Protein AF-A0A356CUQ5-F1 (afdb_monomer_lite)

Radius of gyration: 12.47 Å; chains: 1; bounding box: 31×20×33 Å

pLDDT: mean 83.51, std 10.7, range [48.66, 92.94]

Sequence (55 aa):
DVLLSGNHARISAWRLQQSLALTKVRRPDLLAARLLTKEETRLLQEMDKQEQDSI

Secondary structure (DSSP, 8-state):
--TTS--HHHHHHHHHHHHHHHHHHH-HHHHHTSPPPHHHHHHHHHHHHHHHHT-

Foldseek 3Di:
DQVPPPPVVSVVLVVLLVVLVCCVVPPVVVVVVDDDDPSSVVSVVVVVVVVVVVD

Structure (mmCIF, N/CA/C/O backbone):
data_AF-A0A356CUQ5-F1
#
_entry.id   AF-A0A356CUQ5-F1
#
loop_
_atom_site.group_PDB
_atom_site.id
_atom_site.type_symbol
_atom_site.label_atom_id
_atom_site.label_alt_id
_atom_site.label_comp_id
_atom_site.label_asym_id
_atom_site.label_entity_id
_atom_site.label_seq_id
_atom_site.pdbx_PDB_ins_code
_atom_site.Cartn_x
_atom_site.Cartn_y
_atom_site.Cartn_z
_atom_site.occupancy
_atom_site.B_iso_or_equiv
_atom_site.auth_seq_id
_atom_site.auth_comp_id
_atom_site.auth_asym_id
_atom_site.auth_atom_id
_atom_site.pdbx_PDB_model_num
ATOM 1 N N . ASP A 1 1 ? 16.313 8.872 -5.559 1.00 59.16 1 ASP A N 1
ATOM 2 C CA . ASP A 1 1 ? 16.978 7.860 -6.413 1.00 59.16 1 ASP A CA 1
ATOM 3 C C . ASP A 1 1 ? 16.195 6.604 -6.811 1.00 59.16 1 ASP A C 1
ATOM 5 O O . ASP A 1 1 ? 16.766 5.757 -7.484 1.00 59.16 1 ASP A O 1
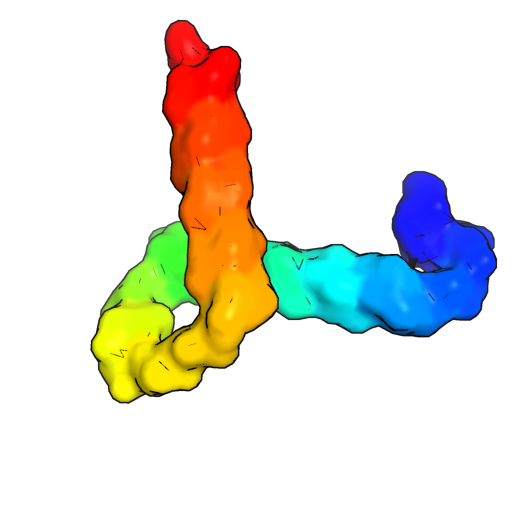ATOM 9 N N . VAL A 1 2 ? 14.883 6.469 -6.552 1.00 58.75 2 VAL A N 1
ATOM 10 C CA . VAL A 1 2 ? 14.098 5.355 -7.151 1.00 58.75 2 VAL A CA 1
ATOM 11 C C . VAL A 1 2 ? 13.629 5.695 -8.572 1.00 58.75 2 VAL A C 1
ATOM 13 O O . VAL A 1 2 ? 13.795 4.894 -9.489 1.00 58.75 2 VAL A O 1
ATOM 16 N N . LEU A 1 3 ? 13.121 6.915 -8.772 1.00 60.81 3 LEU A N 1
ATOM 17 C CA . LEU A 1 3 ? 12.561 7.381 -10.049 1.00 60.81 3 LEU A CA 1
ATOM 18 C C . LEU A 1 3 ? 13.616 7.681 -11.130 1.00 60.81 3 LEU A C 1
ATOM 20 O O . LEU A 1 3 ? 13.269 7.759 -12.302 1.00 60.81 3 LEU A O 1
ATOM 24 N N . LEU A 1 4 ? 14.889 7.821 -10.748 1.00 66.44 4 LEU A N 1
ATOM 25 C CA . LEU A 1 4 ? 15.992 8.189 -11.649 1.00 66.44 4 LEU A CA 1
ATOM 26 C C . LEU A 1 4 ? 16.772 6.973 -12.184 1.00 66.44 4 LEU A C 1
ATOM 28 O O . LEU A 1 4 ? 17.612 7.125 -13.061 1.00 66.44 4 LEU A O 1
ATOM 32 N N . SER A 1 5 ? 16.498 5.764 -11.677 1.00 64.94 5 SER A N 1
ATOM 33 C CA . SER A 1 5 ? 17.291 4.557 -11.975 1.00 64.94 5 SER A CA 1
ATOM 34 C C . SER A 1 5 ? 16.814 3.743 -13.189 1.00 64.94 5 SER A C 1
ATOM 36 O O . SER A 1 5 ? 17.443 2.748 -13.533 1.00 64.94 5 SER A O 1
ATOM 38 N N . GLY A 1 6 ? 15.679 4.099 -13.810 1.00 73.25 6 GLY A N 1
ATOM 39 C CA . GLY A 1 6 ? 15.089 3.344 -14.932 1.00 73.25 6 GLY A CA 1
ATOM 40 C C . GLY A 1 6 ? 14.601 1.927 -14.583 1.00 73.25 6 GLY A C 1
ATOM 41 O O . GLY A 1 6 ? 14.113 1.203 -15.446 1.00 73.25 6 GLY A O 1
ATOM 42 N N . ASN A 1 7 ? 14.693 1.508 -13.318 1.00 80.88 7 ASN A N 1
ATOM 43 C CA . ASN A 1 7 ? 14.283 0.176 -12.893 1.00 80.88 7 ASN A CA 1
ATOM 44 C C . ASN A 1 7 ? 12.762 0.125 -12.670 1.00 80.88 7 ASN A C 1
ATOM 46 O O . ASN A 1 7 ? 12.258 0.427 -11.584 1.00 80.88 7 ASN A O 1
ATOM 50 N N . HIS A 1 8 ? 12.031 -0.262 -13.717 1.00 82.25 8 HIS A N 1
ATOM 51 C CA . HIS A 1 8 ? 10.567 -0.312 -13.724 1.00 82.25 8 HIS A CA 1
ATOM 52 C C . HIS A 1 8 ? 9.970 -1.147 -12.583 1.00 82.25 8 HIS A C 1
ATOM 54 O O . HIS A 1 8 ? 8.949 -0.745 -12.032 1.00 82.25 8 HIS A O 1
ATOM 60 N N . ALA A 1 9 ? 10.620 -2.243 -12.174 1.00 84.81 9 ALA A N 1
ATOM 61 C CA . ALA A 1 9 ? 10.148 -3.086 -11.074 1.00 84.81 9 ALA A CA 1
ATOM 62 C C . ALA A 1 9 ? 10.220 -2.365 -9.716 1.00 84.81 9 ALA A C 1
ATOM 64 O O . ALA A 1 9 ? 9.315 -2.463 -8.889 1.00 84.81 9 ALA A O 1
ATOM 65 N N . ARG A 1 10 ? 11.274 -1.570 -9.487 1.00 84.12 10 ARG A N 1
ATOM 66 C CA . ARG A 1 10 ? 11.381 -0.752 -8.266 1.00 84.12 10 ARG A CA 1
ATOM 67 C C . ARG A 1 10 ? 10.373 0.392 -8.272 1.00 84.12 10 ARG A C 1
ATOM 69 O O . ARG A 1 10 ? 9.818 0.722 -7.228 1.00 84.12 10 ARG A O 1
ATOM 76 N N . ILE A 1 11 ? 10.108 0.972 -9.442 1.00 85.25 11 ILE A N 1
ATOM 77 C CA . ILE A 1 11 ? 9.106 2.031 -9.598 1.00 85.25 11 ILE A CA 1
ATOM 78 C C . ILE A 1 11 ? 7.694 1.478 -9.364 1.00 85.25 11 ILE A C 1
ATOM 80 O O . ILE A 1 11 ? 6.907 2.132 -8.684 1.00 85.25 11 ILE A O 1
ATOM 84 N N . SER A 1 12 ? 7.362 0.292 -9.885 1.00 86.81 12 SER A N 1
ATOM 85 C CA . SER A 1 12 ? 6.049 -0.325 -9.666 1.00 86.81 12 SER A CA 1
ATOM 86 C C . SER A 1 12 ? 5.830 -0.673 -8.197 1.00 86.81 12 SER A C 1
ATOM 88 O O . SER A 1 12 ? 4.785 -0.325 -7.653 1.00 86.81 12 SER A O 1
ATOM 90 N N . ALA A 1 13 ? 6.831 -1.263 -7.536 1.00 87.06 13 ALA A N 1
ATOM 91 C CA . ALA A 1 13 ? 6.774 -1.557 -6.106 1.00 87.06 13 ALA A CA 1
ATOM 92 C C . ALA A 1 13 ? 6.598 -0.278 -5.270 1.00 87.06 13 ALA A C 1
ATOM 94 O O . ALA A 1 13 ? 5.726 -0.210 -4.405 1.00 87.06 13 ALA A O 1
ATOM 95 N N . TRP A 1 14 ? 7.358 0.777 -5.583 1.00 87.31 14 TRP A N 1
ATOM 96 C CA . TRP A 1 14 ? 7.245 2.061 -4.892 1.00 87.31 14 TRP A CA 1
ATOM 97 C C . TRP A 1 14 ? 5.871 2.711 -5.096 1.00 87.31 14 TRP A C 1
ATOM 99 O O . TRP A 1 14 ? 5.257 3.175 -4.138 1.00 87.31 14 TRP A O 1
ATOM 109 N N . ARG A 1 15 ? 5.342 2.704 -6.326 1.00 89.00 15 ARG A N 1
ATOM 110 C CA . ARG A 1 15 ? 3.997 3.225 -6.618 1.00 89.00 1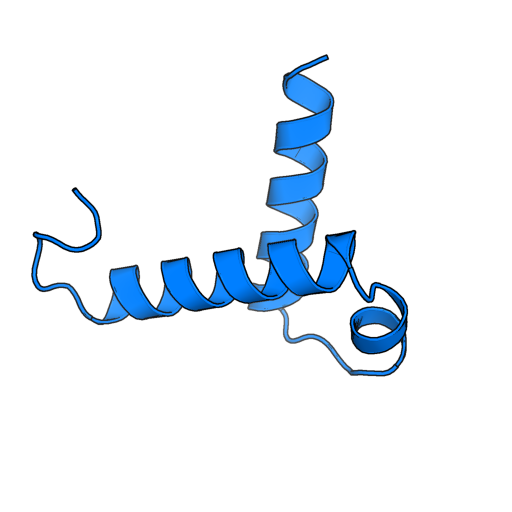5 ARG A CA 1
ATOM 111 C C . ARG A 1 15 ? 2.911 2.447 -5.880 1.00 89.00 15 ARG A C 1
ATOM 113 O O . ARG A 1 15 ? 1.990 3.068 -5.356 1.00 89.00 15 ARG A O 1
ATOM 120 N N . LEU A 1 16 ? 3.029 1.120 -5.816 1.00 90.81 16 LEU A N 1
ATOM 121 C CA . LEU A 1 16 ? 2.097 0.275 -5.072 1.00 90.81 16 LEU A CA 1
ATOM 122 C C . LEU A 1 16 ? 2.102 0.640 -3.585 1.00 90.81 16 LEU A C 1
ATOM 124 O O . LE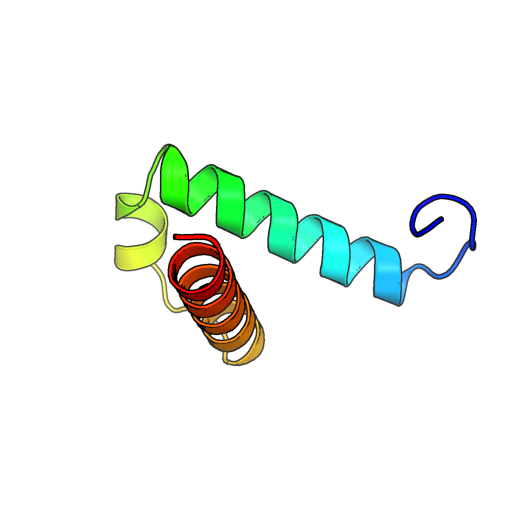U A 1 16 ? 1.047 0.911 -3.019 1.00 90.81 16 LEU A O 1
ATOM 128 N N . GLN A 1 17 ? 3.286 0.736 -2.979 1.00 90.12 17 GLN A N 1
ATOM 129 C CA . GLN A 1 17 ? 3.439 1.123 -1.578 1.00 90.12 17 GLN A CA 1
ATOM 130 C C . GLN A 1 17 ? 2.841 2.511 -1.293 1.00 90.12 17 GLN A C 1
ATOM 132 O O . GLN A 1 17 ? 2.101 2.676 -0.327 1.00 90.12 17 GLN A O 1
ATOM 137 N N . GLN A 1 18 ? 3.100 3.503 -2.152 1.00 91.50 18 GLN A N 1
ATOM 138 C CA . GLN A 1 18 ? 2.533 4.849 -2.003 1.00 91.50 18 GLN A CA 1
ATOM 139 C C . GLN A 1 18 ? 1.007 4.861 -2.141 1.00 91.50 18 GLN A C 1
ATOM 141 O O . GLN A 1 18 ? 0.321 5.532 -1.369 1.00 91.50 18 GLN A O 1
ATOM 146 N N . SER A 1 19 ? 0.462 4.098 -3.093 1.00 92.38 19 SER A N 1
ATOM 147 C CA . SER A 1 19 ? -0.986 3.966 -3.251 1.00 92.38 19 SER A CA 1
ATOM 148 C C . SER A 1 19 ? -1.615 3.363 -1.998 1.00 92.38 19 SER A C 1
ATOM 150 O O . SER A 1 19 ? -2.587 3.912 -1.489 1.00 92.38 19 SER A O 1
ATOM 152 N N . LEU A 1 20 ? -1.038 2.278 -1.469 1.00 91.62 20 LEU A N 1
ATOM 153 C CA . LEU A 1 20 ? -1.506 1.631 -0.243 1.00 91.62 20 LEU A CA 1
ATOM 154 C C . LEU A 1 20 ? -1.46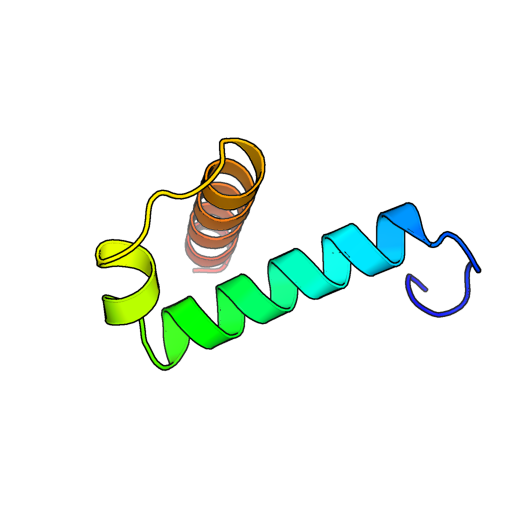2 2.583 0.956 1.00 91.62 20 LEU A C 1
ATOM 156 O O . LEU A 1 20 ? -2.432 2.640 1.708 1.00 91.62 20 LEU A O 1
ATOM 160 N N . ALA A 1 21 ? -0.392 3.369 1.098 1.00 90.50 21 ALA A N 1
ATOM 161 C CA . ALA A 1 21 ? -0.263 4.381 2.146 1.00 90.50 21 ALA A CA 1
ATOM 162 C C . ALA A 1 21 ? -1.377 5.424 2.091 1.00 90.50 21 ALA A C 1
ATOM 164 O O . ALA A 1 21 ? -2.066 5.664 3.082 1.00 90.50 21 ALA A O 1
ATOM 165 N N . LEU A 1 22 ? -1.599 6.006 0.912 1.00 92.25 22 LEU A N 1
ATOM 166 C CA . LEU A 1 22 ? -2.646 7.001 0.709 1.00 92.25 22 LEU A CA 1
ATOM 167 C C . LEU A 1 22 ? -4.033 6.417 0.974 1.00 92.25 22 LEU A C 1
ATOM 169 O O . LEU A 1 22 ? -4.851 7.070 1.623 1.00 92.25 22 LEU A O 1
ATOM 173 N N . THR A 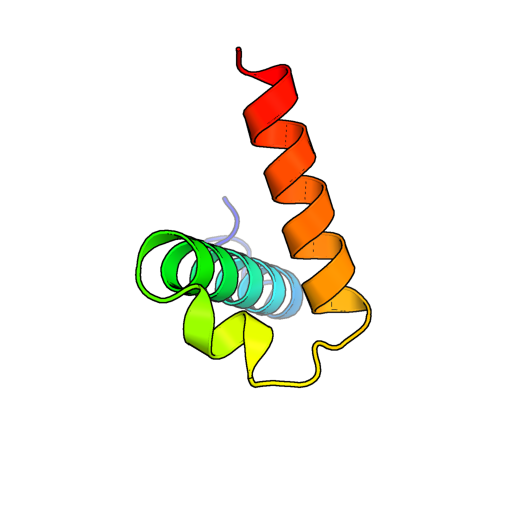1 23 ? -4.300 5.197 0.499 1.00 92.75 23 THR A N 1
ATOM 174 C CA . THR A 1 23 ? -5.573 4.520 0.756 1.00 92.75 23 THR A CA 1
ATOM 175 C C . THR A 1 23 ? -5.746 4.241 2.244 1.00 92.75 23 THR A C 1
ATOM 177 O O . THR A 1 23 ? -6.803 4.541 2.775 1.00 92.75 23 THR A O 1
ATOM 180 N N . LYS A 1 24 ? -4.719 3.764 2.951 1.00 89.62 24 LYS A N 1
ATOM 181 C CA . LYS A 1 24 ? -4.791 3.500 4.393 1.00 89.62 24 LYS A CA 1
ATOM 182 C C . LYS A 1 24 ? -5.119 4.760 5.200 1.00 89.62 24 LYS A C 1
ATOM 184 O O . LYS A 1 24 ? -5.977 4.706 6.073 1.00 89.62 24 LYS A O 1
ATOM 189 N N . VAL A 1 25 ? -4.489 5.891 4.875 1.00 89.00 25 VAL A N 1
ATOM 190 C CA . VAL A 1 25 ? -4.704 7.165 5.583 1.00 89.00 25 VAL A CA 1
ATOM 191 C C . VAL A 1 25 ? -6.061 7.786 5.247 1.00 89.00 25 VAL A C 1
ATOM 193 O O . VAL A 1 25 ? -6.741 8.306 6.126 1.00 89.00 25 VAL A O 1
ATOM 196 N N . ARG A 1 26 ? -6.463 7.774 3.970 1.00 92.56 26 ARG A N 1
ATOM 197 C CA . ARG A 1 26 ? -7.653 8.514 3.512 1.00 92.56 26 ARG A CA 1
ATOM 198 C C . ARG A 1 26 ? -8.927 7.678 3.481 1.00 92.56 26 ARG A C 1
ATOM 200 O O . ARG A 1 26 ? -10.010 8.235 3.627 1.00 92.56 26 ARG A O 1
ATOM 207 N N . ARG A 1 27 ? -8.810 6.381 3.197 1.00 92.94 27 ARG A N 1
ATOM 208 C CA . ARG A 1 27 ? -9.913 5.443 2.926 1.00 92.94 27 ARG A CA 1
ATOM 209 C C . ARG A 1 27 ? -9.568 4.008 3.369 1.00 92.94 27 ARG A C 1
ATOM 211 O O . ARG A 1 27 ? -9.497 3.105 2.527 1.00 92.94 27 ARG A O 1
ATOM 218 N N . PRO A 1 28 ? -9.339 3.770 4.676 1.00 88.62 28 PRO A N 1
ATOM 219 C CA . PRO A 1 28 ? -9.014 2.435 5.189 1.00 88.62 28 PRO A CA 1
ATOM 220 C C . PRO A 1 28 ? -10.133 1.411 4.931 1.00 88.62 28 PRO A C 1
ATOM 222 O O . PRO A 1 28 ? -9.870 0.215 4.813 1.00 88.62 28 PRO A O 1
ATOM 225 N N . ASP A 1 29 ? -11.369 1.881 4.757 1.00 91.56 29 ASP A N 1
ATOM 226 C CA . ASP A 1 29 ? -12.535 1.085 4.378 1.00 91.56 29 ASP A CA 1
ATOM 227 C C . ASP A 1 29 ? -12.337 0.324 3.057 1.00 91.56 29 ASP A C 1
ATOM 229 O O . ASP A 1 29 ? -12.729 -0.837 2.946 1.00 91.56 29 ASP A O 1
ATOM 233 N N . LEU A 1 30 ? -11.658 0.927 2.076 1.00 89.62 30 LEU A N 1
ATOM 234 C CA . LEU A 1 30 ? -11.392 0.286 0.784 1.00 89.62 30 LEU A CA 1
ATOM 235 C C . LEU A 1 30 ? -10.381 -0.860 0.889 1.00 89.62 30 LEU A C 1
ATOM 237 O O . LEU A 1 30 ? -10.419 -1.787 0.080 1.00 89.62 30 LEU A O 1
ATOM 241 N N . LEU A 1 31 ? -9.475 -0.807 1.869 1.00 88.38 31 LEU A N 1
ATOM 242 C CA . LEU A 1 31 ? -8.544 -1.903 2.141 1.00 88.38 31 LEU A CA 1
ATOM 243 C C . LEU A 1 31 ? -9.237 -3.044 2.887 1.00 88.38 31 LEU A C 1
ATOM 245 O O . LEU A 1 31 ? -8.948 -4.199 2.601 1.00 88.38 31 LEU A O 1
ATOM 249 N N . ALA A 1 32 ? -10.176 -2.729 3.783 1.00 86.31 32 ALA A N 1
ATOM 250 C CA . ALA A 1 32 ? -10.958 -3.729 4.506 1.00 86.31 32 ALA A CA 1
ATOM 251 C C . ALA A 1 32 ? -11.968 -4.466 3.606 1.00 86.31 32 ALA A C 1
ATOM 253 O O . ALA A 1 32 ? -12.236 -5.647 3.814 1.00 86.31 32 ALA A O 1
ATOM 254 N N . ALA A 1 33 ? -12.515 -3.787 2.593 1.00 88.81 33 ALA A N 1
ATOM 255 C CA . ALA A 1 33 ? -13.518 -4.347 1.687 1.00 88.81 33 ALA A CA 1
ATOM 256 C C . ALA A 1 33 ? -12.938 -5.212 0.548 1.00 88.81 33 ALA A C 1
ATOM 258 O O . ALA A 1 33 ? -13.705 -5.826 -0.195 1.00 88.81 33 ALA A O 1
ATOM 259 N N . ARG A 1 34 ? -11.609 -5.261 0.376 1.00 87.44 34 ARG A N 1
ATOM 260 C CA . ARG A 1 34 ? -10.952 -6.012 -0.706 1.00 87.44 34 ARG A CA 1
ATOM 261 C C . ARG A 1 34 ? -10.024 -7.096 -0.171 1.00 87.44 34 ARG A C 1
ATOM 263 O O . ARG A 1 34 ? -9.428 -6.957 0.890 1.00 87.44 34 ARG A O 1
ATOM 270 N N . LEU A 1 35 ? -9.837 -8.153 -0.959 1.00 88.69 35 LEU A N 1
ATOM 271 C CA . LEU A 1 35 ? -8.798 -9.146 -0.698 1.00 88.69 35 LEU A CA 1
ATOM 272 C C . LEU A 1 35 ? -7.438 -8.576 -1.105 1.00 88.69 35 LEU A C 1
ATOM 274 O O . LEU A 1 35 ? -7.210 -8.267 -2.274 1.00 88.69 35 LEU A O 1
ATOM 278 N N . LEU A 1 36 ? -6.550 -8.437 -0.126 1.00 89.31 36 LEU A N 1
ATOM 279 C CA . LEU A 1 36 ? -5.173 -8.014 -0.340 1.00 89.31 36 LEU A CA 1
ATOM 280 C C . LEU A 1 36 ? -4.315 -9.208 -0.753 1.00 89.31 36 LEU A C 1
ATOM 282 O O . LEU A 1 36 ? -4.424 -10.310 -0.208 1.00 89.31 36 LEU A O 1
ATOM 286 N N . THR A 1 37 ? -3.429 -8.978 -1.711 1.00 90.81 37 THR A N 1
ATOM 287 C CA . THR A 1 37 ? -2.389 -9.940 -2.070 1.00 90.81 37 THR A CA 1
ATOM 288 C C . THR A 1 37 ? -1.341 -10.044 -0.959 1.00 90.81 37 THR A C 1
ATOM 290 O O . THR A 1 37 ? -1.185 -9.147 -0.130 1.00 90.81 37 THR A O 1
ATOM 293 N N . LYS A 1 38 ? -0.571 -11.140 -0.946 1.00 89.19 38 LYS A N 1
ATOM 294 C CA . LYS A 1 38 ? 0.497 -11.346 0.050 1.00 89.19 38 LYS A CA 1
ATOM 295 C C . LYS A 1 38 ? 1.519 -10.202 0.065 1.00 89.19 38 LYS A C 1
ATOM 297 O O . LYS A 1 38 ? 2.003 -9.843 1.134 1.00 89.19 38 LYS A O 1
ATOM 302 N N . GLU A 1 39 ? 1.835 -9.639 -1.102 1.00 87.69 39 GLU A N 1
ATOM 303 C CA . GLU A 1 39 ? 2.768 -8.514 -1.221 1.00 87.69 39 GLU A CA 1
ATOM 304 C C . GLU A 1 39 ? 2.198 -7.233 -0.610 1.00 87.69 39 GLU A C 1
ATOM 306 O O . GLU A 1 39 ? 2.881 -6.575 0.170 1.00 87.69 39 GLU A O 1
ATOM 311 N N . GLU A 1 40 ? 0.935 -6.905 -0.896 1.00 89.12 40 GLU A N 1
ATOM 312 C CA . GLU A 1 40 ? 0.274 -5.721 -0.335 1.00 89.12 40 GLU A CA 1
ATOM 313 C C . GLU A 1 40 ? 0.145 -5.814 1.189 1.00 89.12 40 GLU A C 1
ATOM 315 O O . GLU A 1 40 ? 0.425 -4.841 1.888 1.00 89.12 40 GLU A O 1
ATOM 320 N N . THR A 1 41 ? -0.216 -6.988 1.717 1.00 89.25 41 THR A N 1
ATOM 321 C CA . THR A 1 41 ? -0.283 -7.224 3.166 1.00 89.25 41 THR A CA 1
ATOM 322 C C . THR A 1 41 ? 1.081 -7.039 3.823 1.00 89.25 41 THR A C 1
ATOM 324 O O . THR A 1 41 ? 1.175 -6.386 4.861 1.00 89.25 41 THR A O 1
ATOM 327 N N . ARG A 1 42 ? 2.151 -7.560 3.206 1.00 90.56 42 ARG A N 1
ATOM 328 C CA . ARG A 1 42 ? 3.518 -7.382 3.708 1.00 90.56 42 ARG A CA 1
ATOM 329 C C . ARG A 1 42 ? 3.924 -5.908 3.718 1.00 90.56 42 ARG A C 1
ATOM 331 O O . ARG A 1 42 ? 4.459 -5.449 4.719 1.00 90.56 42 ARG A O 1
ATOM 338 N N . LEU A 1 43 ? 3.641 -5.169 2.642 1.00 89.44 43 LEU A N 1
ATOM 339 C CA . LEU A 1 43 ? 3.942 -3.736 2.558 1.00 89.44 43 LEU A CA 1
ATOM 340 C C . LEU A 1 43 ? 3.208 -2.938 3.641 1.00 89.44 43 LEU A C 1
ATOM 342 O O . LEU A 1 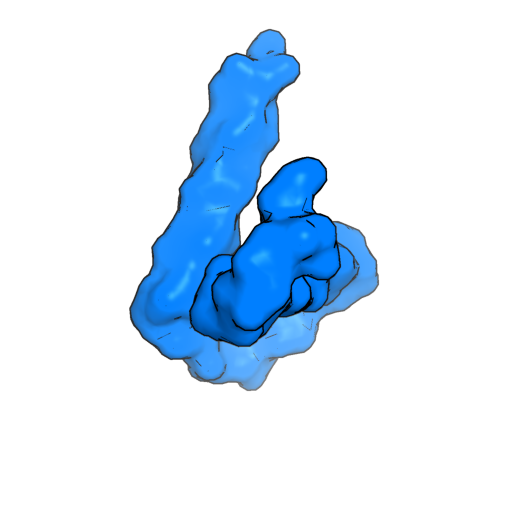43 ? 3.819 -2.093 4.286 1.00 89.44 43 LEU A O 1
ATOM 346 N N . LEU A 1 44 ? 1.925 -3.229 3.877 1.00 88.69 44 LEU A N 1
ATOM 347 C CA . LEU A 1 44 ? 1.146 -2.573 4.930 1.00 88.69 44 LEU A CA 1
ATOM 348 C C . LEU A 1 44 ? 1.725 -2.849 6.324 1.00 88.69 44 LEU A C 1
ATOM 350 O O . LEU A 1 44 ? 1.915 -1.907 7.086 1.00 88.69 44 LEU A O 1
ATOM 354 N N . GLN A 1 45 ? 2.074 -4.105 6.622 1.00 89.81 45 GLN A N 1
ATOM 355 C CA . GLN A 1 45 ? 2.705 -4.490 7.891 1.00 89.81 45 GLN A CA 1
ATOM 356 C C . GLN A 1 45 ? 4.067 -3.821 8.100 1.00 89.81 45 GLN A C 1
ATOM 358 O O . GLN A 1 45 ? 4.399 -3.405 9.208 1.00 89.81 45 GLN A O 1
ATOM 363 N N . GLU A 1 46 ? 4.872 -3.729 7.044 1.00 88.50 46 GLU A N 1
ATOM 364 C CA . GLU A 1 46 ? 6.179 -3.079 7.100 1.00 88.50 46 GLU A CA 1
ATOM 365 C C . GLU A 1 46 ? 6.029 -1.580 7.375 1.00 88.50 46 GLU A C 1
ATOM 367 O O . GLU A 1 46 ? 6.761 -1.028 8.190 1.00 88.50 46 GLU A O 1
ATOM 372 N N . MET A 1 47 ? 5.015 -0.938 6.791 1.00 86.06 47 MET A N 1
ATOM 373 C CA . MET A 1 47 ? 4.688 0.459 7.074 1.00 86.06 47 MET A CA 1
ATOM 374 C C . MET A 1 47 ? 4.193 0.680 8.508 1.00 86.06 47 MET A C 1
ATOM 376 O O . MET A 1 47 ? 4.648 1.626 9.142 1.00 86.06 47 MET A O 1
ATOM 380 N N . ASP A 1 48 ? 3.323 -0.193 9.030 1.00 84.12 48 ASP A N 1
ATOM 381 C CA . ASP A 1 48 ? 2.890 -0.159 10.439 1.00 84.12 48 ASP A CA 1
ATOM 382 C C . ASP A 1 48 ? 4.089 -0.226 11.391 1.00 84.12 48 ASP A C 1
ATOM 384 O O . ASP A 1 48 ? 4.186 0.530 12.355 1.00 84.12 48 ASP A O 1
ATOM 388 N N . LYS A 1 49 ? 5.048 -1.105 11.087 1.00 85.25 49 LYS A N 1
ATOM 389 C CA . LYS A 1 49 ? 6.256 -1.262 11.895 1.00 85.25 49 LYS A CA 1
ATOM 390 C C . LYS A 1 49 ? 7.158 -0.023 11.845 1.00 85.25 49 LYS A C 1
ATOM 392 O O . LYS A 1 49 ? 7.687 0.381 12.871 1.00 85.25 49 LYS A O 1
ATOM 397 N N . GLN A 1 50 ? 7.310 0.596 10.673 1.00 79.75 50 GLN A N 1
ATOM 398 C CA . GLN A 1 50 ? 8.104 1.821 10.508 1.00 79.75 50 GLN A CA 1
ATOM 399 C C . GLN A 1 50 ? 7.488 3.037 11.221 1.00 79.75 50 GLN A C 1
ATOM 401 O O . GLN A 1 50 ? 8.233 3.860 11.753 1.00 79.75 50 GLN A O 1
ATOM 406 N N . GLU A 1 51 ? 6.155 3.150 11.265 1.00 75.44 51 GLU A N 1
ATOM 407 C CA . GLU A 1 51 ? 5.471 4.166 12.082 1.00 75.44 51 GLU A CA 1
ATOM 408 C C . GLU A 1 51 ? 5.706 3.929 13.579 1.00 75.44 51 GLU A C 1
ATOM 410 O O . GLU A 1 51 ? 5.980 4.880 14.305 1.00 75.44 51 GLU A O 1
ATOM 415 N N . GLN A 1 52 ? 5.660 2.672 14.029 1.00 68.69 52 GLN A N 1
ATOM 416 C CA . GLN A 1 52 ? 5.861 2.310 15.434 1.00 68.69 52 GLN A CA 1
ATOM 417 C C . GLN A 1 52 ? 7.299 2.562 15.923 1.00 68.69 52 GLN A C 1
ATOM 419 O O . GLN A 1 52 ? 7.477 2.999 17.053 1.00 68.69 52 GLN A O 1
ATOM 424 N N . ASP A 1 53 ? 8.305 2.305 15.078 1.00 68.00 53 ASP A N 1
ATOM 425 C CA . ASP A 1 53 ? 9.730 2.508 15.395 1.00 68.00 53 ASP A CA 1
ATOM 426 C C . ASP A 1 53 ? 10.150 3.996 15.366 1.00 68.00 53 ASP A C 1
ATOM 428 O O . ASP A 1 53 ? 11.246 4.341 15.807 1.00 68.00 53 ASP A O 1
ATOM 432 N N . SER A 1 54 ? 9.303 4.882 14.826 1.00 58.38 54 SER A N 1
ATOM 433 C CA . SER A 1 54 ? 9.564 6.329 14.722 1.00 58.38 54 SER A CA 1
ATOM 434 C C . SER A 1 54 ? 8.983 7.153 15.887 1.00 58.38 54 SER A C 1
ATOM 436 O O . SER A 1 54 ? 9.073 8.383 15.852 1.00 58.38 54 SER A O 1
ATOM 438 N N . ILE A 1 55 ? 8.378 6.497 16.886 1.00 48.66 55 ILE A N 1
ATOM 439 C CA . ILE A 1 55 ? 7.786 7.084 18.107 1.00 48.66 55 ILE A CA 1
ATOM 440 C C . ILE A 1 55 ? 8.672 6.759 19.309 1.00 48.66 55 ILE A C 1
ATOM 442 O O . ILE A 1 55 ? 8.928 7.691 20.105 1.00 48.66 55 ILE A O 1
#